Protein AF-A0A7C3CL82-F1 (afdb_monomer_lite)

Secondary structure (DSSP, 8-state):
-HHHHHHHHHHHHHHTT---HHHHHHHHHHHHTSS---HHHHHHH--TT--HHHHHHHH-S--PPPPPTT---

pLDDT: mean 83.31, std 9.82, range [55.12, 95.19]

Sequence (73 aa):
MKKNLFVLLTVSVLAAGCMSASQHASDVRRGMDGDRLTVGTVQREIRVGMTGADVAGVLGSPNIVTKDDLGEV

Structure (mmCIF, N/CA/C/O backbone):
data_AF-A0A7C3CL82-F1
#
_entry.id   AF-A0A7C3CL82-F1
#
loop_
_atom_site.group_PDB
_atom_site.id
_atom_site.type_symbol
_atom_site.label_atom_id
_atom_site.label_alt_id
_atom_site.label_comp_id
_atom_site.label_asym_id
_atom_site.label_entity_id
_atom_site.label_seq_id
_atom_site.pdbx_PDB_ins_code
_atom_site.Cartn_x
_atom_site.Cartn_y
_atom_site.Cartn_z
_atom_site.occupancy
_atom_site.B_iso_or_equiv
_atom_site.auth_seq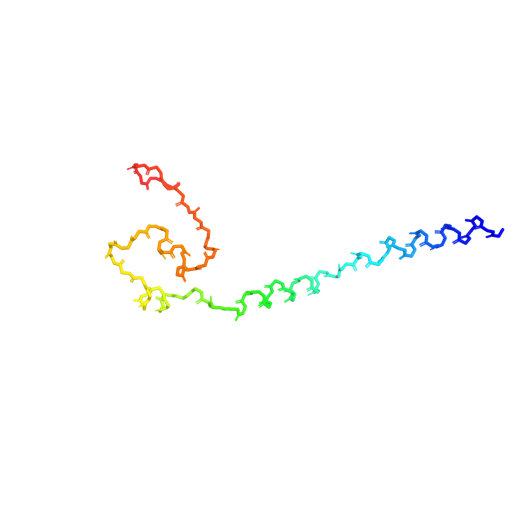_id
_atom_site.auth_comp_id
_atom_site.auth_asym_id
_atom_site.auth_atom_id
_atom_site.pdbx_PDB_model_num
ATOM 1 N N . MET A 1 1 ? -19.243 29.572 37.597 1.00 61.12 1 MET A N 1
ATOM 2 C CA . MET A 1 1 ? -20.021 28.693 36.687 1.00 61.12 1 MET A CA 1
ATOM 3 C C . MET A 1 1 ? -19.459 28.664 35.262 1.00 61.12 1 MET A C 1
ATOM 5 O O . MET A 1 1 ? -19.186 27.579 34.774 1.00 61.12 1 MET A O 1
ATOM 9 N N . LYS A 1 2 ? -19.190 29.813 34.617 1.00 72.62 2 LYS A N 1
ATOM 10 C CA . LYS A 1 2 ? -18.656 29.882 33.234 1.00 72.62 2 LYS A CA 1
ATOM 11 C C . LYS A 1 2 ? -17.296 29.180 33.026 1.00 72.62 2 LYS A C 1
ATOM 13 O O . LYS A 1 2 ? -1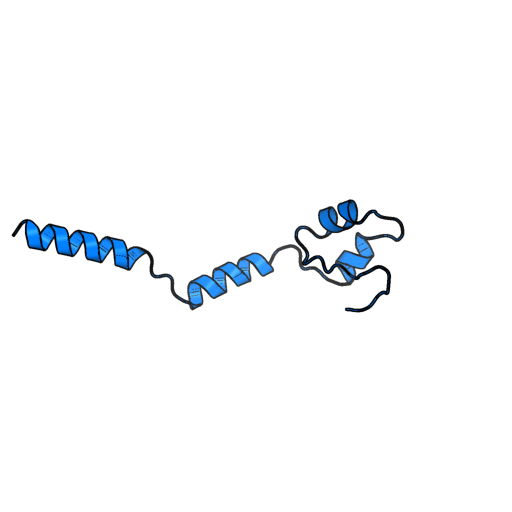7.088 28.532 32.011 1.00 72.62 2 LYS A O 1
ATOM 18 N N . LYS A 1 3 ? -16.397 29.249 34.016 1.00 76.25 3 LYS A N 1
ATOM 19 C CA . LYS A 1 3 ? -15.073 28.594 33.985 1.00 76.25 3 LYS A CA 1
ATOM 20 C C . LYS A 1 3 ? -15.164 27.060 34.023 1.00 76.25 3 LYS A C 1
ATOM 22 O O . LYS A 1 3 ? -14.446 26.394 33.292 1.00 76.25 3 LYS A O 1
ATOM 27 N N . ASN A 1 4 ? -16.102 26.509 34.795 1.00 81.69 4 ASN A N 1
ATOM 28 C CA . ASN A 1 4 ? -16.338 25.061 34.863 1.00 81.69 4 ASN A CA 1
ATOM 29 C C . ASN A 1 4 ? -16.982 24.545 33.568 1.00 81.69 4 ASN A C 1
ATOM 31 O O . ASN A 1 4 ? -16.659 23.451 33.122 1.00 81.69 4 ASN A O 1
ATOM 35 N N . LEU A 1 5 ? -17.840 25.359 32.940 1.00 87.94 5 LEU A N 1
ATOM 36 C CA . LEU A 1 5 ? -18.432 25.050 31.638 1.00 87.94 5 LEU A CA 1
ATOM 37 C C . LEU A 1 5 ? -17.372 25.003 30.525 1.00 87.94 5 LEU A C 1
ATOM 39 O O . LEU A 1 5 ? -17.396 24.096 29.702 1.00 87.94 5 LEU A O 1
ATOM 43 N N . PHE A 1 6 ? -16.410 25.932 30.537 1.00 90.69 6 PHE A N 1
ATOM 44 C CA . PHE A 1 6 ? -15.295 25.923 29.587 1.00 90.69 6 PHE A CA 1
ATOM 45 C C . PHE A 1 6 ? -14.400 24.688 29.763 1.00 90.69 6 PHE A C 1
ATOM 47 O O . PHE A 1 6 ? -14.050 24.039 28.787 1.00 90.69 6 PHE A O 1
ATOM 54 N N . VAL A 1 7 ? -14.092 24.310 31.008 1.00 91.50 7 VAL A N 1
ATOM 55 C CA . VAL A 1 7 ? -13.304 23.100 31.302 1.00 91.50 7 VAL A CA 1
ATOM 56 C C . VAL A 1 7 ? -14.018 21.831 30.826 1.00 91.50 7 VAL A C 1
ATOM 58 O O . VAL A 1 7 ? -13.390 20.985 30.195 1.00 91.50 7 VAL A O 1
ATOM 61 N N . LEU A 1 8 ? -15.327 21.712 31.067 1.00 90.62 8 LEU A N 1
ATOM 62 C CA . LEU A 1 8 ? -16.127 20.574 30.599 1.00 90.62 8 LEU A CA 1
ATOM 63 C C . LEU A 1 8 ? -16.156 20.469 29.069 1.00 90.62 8 LEU A C 1
ATOM 65 O O . LEU A 1 8 ? -16.015 19.372 28.530 1.00 90.62 8 LEU A O 1
ATOM 69 N N . LEU A 1 9 ? -16.283 21.601 28.371 1.00 91.25 9 LEU A N 1
ATOM 70 C CA . LEU A 1 9 ? -16.270 21.637 26.909 1.00 91.25 9 LEU A CA 1
ATOM 71 C C . LEU A 1 9 ? -14.922 21.160 26.351 1.00 91.25 9 LEU A C 1
ATOM 73 O O . LEU A 1 9 ? -14.888 20.318 25.457 1.00 91.25 9 LEU A O 1
ATOM 77 N N . THR A 1 10 ? -13.812 21.639 26.917 1.00 88.44 10 THR A N 1
ATOM 78 C CA . THR A 1 10 ? -12.464 21.247 26.485 1.00 88.44 10 THR A CA 1
ATOM 79 C C . THR A 1 10 ? -12.204 19.755 26.702 1.00 88.44 10 THR A C 1
ATOM 81 O O . THR A 1 10 ? -11.668 19.093 25.817 1.00 88.44 10 THR A O 1
ATOM 84 N N . VAL A 1 11 ? -12.628 19.193 27.839 1.00 90.00 11 VAL A N 1
ATOM 85 C CA . VAL A 1 11 ? -12.479 17.752 28.119 1.00 90.00 11 VAL A CA 1
ATOM 86 C C . VAL A 1 11 ? -13.301 16.903 27.146 1.00 90.00 11 VAL A C 1
ATOM 88 O O . VAL A 1 11 ? -12.809 15.888 26.654 1.00 90.00 11 VAL A O 1
ATOM 91 N N . SER A 1 12 ? -14.523 17.328 26.814 1.00 86.75 12 SER A N 1
ATOM 92 C CA . SER A 1 12 ? -15.378 16.601 25.868 1.00 86.75 12 SER A CA 1
ATOM 93 C C . SER A 1 12 ? -14.792 16.553 24.454 1.00 86.75 12 SER A C 1
ATOM 95 O O . SER A 1 12 ? -14.920 15.532 23.783 1.00 86.75 12 SER A O 1
ATOM 97 N N . VAL A 1 13 ? -14.145 17.631 23.998 1.00 88.62 13 VAL A N 1
ATOM 98 C CA . VAL A 1 13 ? -13.497 17.675 22.675 1.00 88.62 13 VAL A CA 1
ATOM 99 C C . VAL A 1 13 ? -12.289 16.741 22.625 1.00 88.62 13 VAL A C 1
ATOM 101 O O . VAL A 1 13 ? -12.103 16.031 21.641 1.00 88.62 13 VAL A O 1
ATOM 104 N N . LEU A 1 14 ? -11.498 16.686 23.699 1.00 85.56 14 LEU A N 1
ATOM 105 C CA . LEU A 1 14 ? -10.328 15.807 23.776 1.00 85.56 14 LEU A CA 1
ATOM 106 C C . LEU A 1 14 ? -10.711 14.319 23.810 1.00 85.56 14 LEU A C 1
ATOM 108 O O . LEU A 1 14 ? -10.006 13.493 23.238 1.00 85.56 14 LEU A O 1
ATOM 112 N N . ALA A 1 15 ? -11.841 13.972 24.430 1.00 83.94 15 ALA A N 1
ATOM 113 C CA . ALA A 1 15 ? -12.317 12.590 24.500 1.00 83.94 15 ALA A CA 1
ATOM 114 C C . ALA A 1 15 ? -12.884 12.060 23.167 1.00 83.94 15 ALA A C 1
ATOM 116 O O . ALA A 1 15 ? -12.899 10.849 22.952 1.00 83.94 15 ALA A O 1
ATOM 117 N N . ALA A 1 16 ? -13.322 12.939 22.257 1.00 81.00 16 ALA A N 1
ATOM 118 C CA . ALA A 1 16 ? -13.919 12.548 20.977 1.00 81.00 16 ALA A CA 1
ATOM 119 C C . ALA A 1 16 ? -12.916 11.936 19.974 1.00 81.00 16 ALA A C 1
ATOM 121 O O . ALA A 1 16 ? -13.332 11.314 19.001 1.00 81.00 16 ALA A O 1
ATOM 122 N N . GLY A 1 17 ? -11.606 12.093 20.201 1.00 75.06 17 GLY A N 1
ATOM 123 C CA . GLY A 1 17 ? -10.552 11.529 19.346 1.00 75.06 17 GLY A CA 1
ATOM 124 C C . GLY A 1 17 ? -10.130 10.095 19.693 1.00 75.06 17 GLY A C 1
ATOM 125 O O . GLY A 1 17 ? -9.314 9.510 18.982 1.00 75.06 17 GLY A O 1
ATOM 126 N N . CYS A 1 18 ? -10.647 9.515 20.779 1.00 82.44 18 CYS A N 1
ATOM 127 C CA . CYS A 1 18 ? -10.279 8.166 21.201 1.00 82.44 18 CYS A CA 1
ATOM 128 C C . CYS A 1 18 ? -10.977 7.110 20.328 1.00 82.44 18 CYS A C 1
ATOM 130 O O . CYS A 1 18 ? -12.143 6.788 20.544 1.00 82.44 18 CYS A O 1
ATOM 132 N N . MET A 1 19 ? -10.256 6.536 19.363 1.00 87.00 19 MET A N 1
ATOM 133 C CA . MET A 1 19 ? -10.705 5.360 18.611 1.00 87.00 19 MET A CA 1
ATOM 134 C C . MET A 1 19 ? -10.320 4.070 19.351 1.00 87.00 19 MET A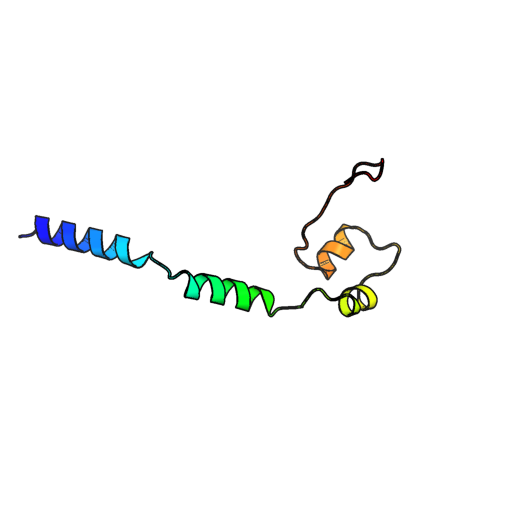 C 1
ATOM 136 O O . MET A 1 19 ? -9.227 3.967 19.910 1.00 87.00 19 MET A O 1
ATOM 140 N N . SER A 1 20 ? -11.193 3.058 19.343 1.00 88.69 20 SER A N 1
ATOM 141 C CA . SER A 1 20 ? -10.849 1.752 19.911 1.00 88.69 20 SER A CA 1
ATOM 142 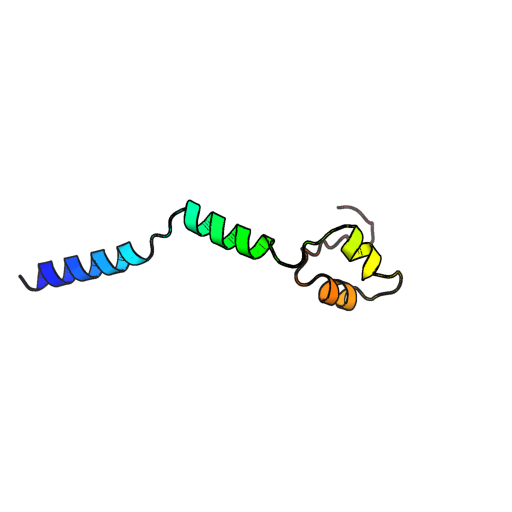C C . SER A 1 20 ? -9.848 0.999 19.023 1.00 88.69 20 SER A C 1
ATOM 144 O O . SER A 1 20 ? -9.872 1.094 17.793 1.00 88.69 20 SER A O 1
ATOM 146 N N . ALA A 1 21 ? -9.005 0.164 19.636 1.00 87.50 21 ALA A N 1
ATOM 147 C CA . ALA A 1 21 ? -8.101 -0.719 18.893 1.00 87.50 21 ALA A CA 1
ATOM 148 C C . ALA A 1 21 ? -8.859 -1.667 17.941 1.00 87.50 21 ALA A C 1
ATOM 150 O O . ALA A 1 21 ? -8.376 -1.977 16.854 1.00 87.50 21 ALA A O 1
ATOM 151 N N . SER A 1 22 ? -10.069 -2.096 18.321 1.00 90.75 22 SER A N 1
ATOM 152 C CA . SER A 1 22 ? -10.928 -2.926 17.470 1.00 90.75 22 SER A CA 1
ATOM 153 C C . SER A 1 22 ? -11.409 -2.187 16.221 1.00 90.75 22 SER A C 1
ATOM 155 O O . SER A 1 22 ? -11.439 -2.776 15.142 1.00 90.75 22 SER A O 1
ATOM 157 N N . GLN A 1 23 ? -11.741 -0.901 16.345 1.00 89.62 23 GLN A N 1
ATOM 158 C CA . GLN A 1 23 ? -12.177 -0.072 15.227 1.00 89.62 23 GLN A CA 1
ATOM 159 C C . GLN A 1 23 ? -11.018 0.183 14.257 1.00 89.62 23 GLN A C 1
ATOM 161 O O . GLN A 1 23 ? -11.171 -0.080 13.066 1.00 89.62 23 GLN A O 1
ATOM 166 N N . HIS A 1 24 ? -9.824 0.508 14.769 1.00 87.81 24 HIS A N 1
ATOM 167 C CA . HIS A 1 24 ? -8.613 0.605 13.944 1.00 87.81 24 HIS A CA 1
ATOM 168 C C . HIS A 1 24 ? -8.323 -0.694 13.183 1.00 87.81 24 HIS A C 1
ATOM 170 O O . HIS A 1 24 ? -8.112 -0.692 11.972 1.00 87.81 24 HIS A O 1
ATOM 176 N N . ALA A 1 25 ? -8.355 -1.827 13.888 1.00 89.06 25 ALA A N 1
ATOM 177 C CA . ALA A 1 25 ? -8.085 -3.128 13.294 1.00 89.06 25 ALA A CA 1
ATOM 178 C C . ALA A 1 25 ? -9.123 -3.522 12.234 1.00 89.06 25 ALA A C 1
ATOM 180 O O . ALA A 1 25 ? -8.783 -4.260 11.307 1.00 89.06 25 ALA A O 1
ATOM 181 N N . SER A 1 26 ? -10.372 -3.059 12.365 1.00 89.31 26 SER A N 1
ATOM 182 C CA . SER A 1 26 ? -11.401 -3.229 11.340 1.00 89.31 26 SER A CA 1
ATOM 183 C C . SER A 1 26 ? -11.124 -2.371 10.111 1.00 89.31 26 SER A C 1
ATOM 185 O O . SER A 1 26 ? -11.282 -2.881 9.007 1.00 89.31 26 SER A O 1
ATOM 187 N N . ASP A 1 27 ? -10.733 -1.108 10.281 1.00 87.62 27 ASP A N 1
ATOM 188 C CA . ASP A 1 27 ? -10.462 -0.206 9.158 1.00 87.62 27 ASP A CA 1
ATOM 189 C C . ASP A 1 27 ? -9.242 -0.683 8.354 1.00 87.62 27 ASP A C 1
ATOM 191 O O . ASP A 1 27 ? -9.301 -0.750 7.126 1.00 87.62 27 ASP A O 1
ATOM 195 N N . VAL A 1 28 ? -8.184 -1.141 9.039 1.00 86.50 28 VAL A N 1
ATOM 196 C CA . VAL A 1 28 ? -7.021 -1.784 8.401 1.00 86.50 28 VAL A CA 1
ATOM 197 C C . VAL A 1 28 ? -7.441 -3.040 7.635 1.00 86.50 28 VAL A C 1
ATOM 199 O O . VAL A 1 28 ? -7.068 -3.201 6.477 1.00 86.50 28 VAL A O 1
ATOM 202 N N . ARG A 1 29 ? -8.262 -3.914 8.238 1.00 84.56 29 ARG A N 1
ATOM 203 C CA . ARG A 1 29 ? -8.746 -5.136 7.571 1.00 84.56 29 ARG A CA 1
ATOM 204 C C . ARG A 1 29 ? -9.571 -4.841 6.325 1.00 84.56 29 ARG A C 1
ATOM 206 O O . ARG A 1 29 ? -9.339 -5.482 5.310 1.00 84.56 29 ARG A O 1
ATOM 213 N N . ARG A 1 30 ? -10.461 -3.844 6.375 1.00 81.88 30 ARG A N 1
ATOM 214 C CA . ARG A 1 30 ? -11.225 -3.406 5.195 1.00 81.88 30 ARG A CA 1
ATOM 215 C C . ARG A 1 30 ? -10.300 -2.919 4.075 1.00 81.88 30 ARG A C 1
ATOM 217 O O . ARG A 1 30 ? -10.565 -3.207 2.916 1.00 81.88 30 ARG A O 1
ATOM 224 N N . GLY A 1 31 ? -9.194 -2.250 4.4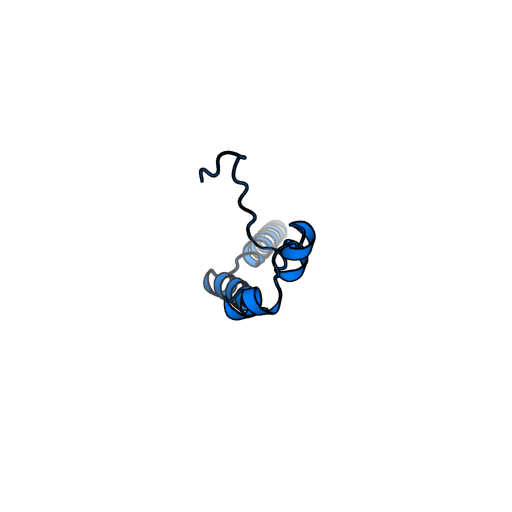10 1.00 74.81 31 GLY A N 1
ATOM 225 C CA . GLY A 1 31 ? -8.154 -1.892 3.438 1.00 74.81 31 GLY A CA 1
ATOM 226 C C . GLY A 1 31 ? -7.439 -3.102 2.818 1.00 74.81 31 GLY A C 1
ATOM 227 O O . GLY A 1 31 ? -7.033 -3.047 1.663 1.00 74.81 31 GLY A O 1
ATOM 228 N N . MET A 1 32 ? -7.329 -4.215 3.550 1.00 71.69 32 MET A N 1
ATOM 229 C CA . MET A 1 32 ? -6.732 -5.469 3.063 1.00 71.69 32 MET A CA 1
ATOM 230 C C . MET A 1 32 ? -7.683 -6.324 2.210 1.00 71.69 32 MET A C 1
ATOM 232 O O . MET A 1 32 ? -7.241 -7.314 1.626 1.00 71.69 32 MET A O 1
ATOM 236 N N . ASP A 1 33 ? -8.975 -5.987 2.162 1.00 67.81 33 ASP A N 1
ATOM 237 C CA . ASP A 1 33 ? -9.978 -6.706 1.369 1.00 67.81 33 ASP A CA 1
ATOM 238 C C . ASP A 1 33 ? -10.077 -6.225 -0.093 1.00 67.81 33 ASP A C 1
ATOM 240 O O . ASP A 1 33 ? -10.841 -6.805 -0.863 1.00 67.81 33 ASP A O 1
ATOM 244 N N . GLY A 1 34 ? -9.286 -5.216 -0.491 1.00 67.69 34 GLY A N 1
ATOM 245 C CA . GLY A 1 34 ? -9.070 -4.831 -1.896 1.00 67.69 34 GLY A CA 1
ATOM 246 C C . GLY A 1 34 ? -8.293 -5.884 -2.703 1.00 67.69 34 GLY A C 1
ATOM 247 O O . GLY A 1 34 ? -8.086 -6.994 -2.214 1.00 67.69 34 GLY A O 1
ATOM 248 N N . ASP A 1 35 ? -7.866 -5.547 -3.932 1.00 67.94 35 ASP A N 1
ATOM 249 C CA . ASP A 1 35 ? -7.134 -6.454 -4.839 1.00 67.94 35 ASP A CA 1
ATOM 250 C C . ASP A 1 35 ? -5.973 -7.142 -4.118 1.00 67.94 35 ASP A C 1
ATOM 252 O O . ASP A 1 35 ? -4.894 -6.585 -3.896 1.00 67.94 35 ASP A O 1
ATOM 256 N N . ARG A 1 36 ? -6.222 -8.384 -3.696 1.00 72.19 36 ARG A N 1
ATOM 257 C CA . ARG A 1 36 ? -5.250 -9.154 -2.939 1.00 72.19 36 ARG A CA 1
ATOM 258 C C . ARG A 1 36 ? -4.105 -9.471 -3.882 1.00 72.19 36 ARG A C 1
ATOM 260 O O . ARG A 1 36 ? -4.289 -10.136 -4.903 1.00 72.19 36 ARG A O 1
ATOM 267 N N . LEU A 1 37 ? -2.911 -9.023 -3.510 1.00 83.75 37 LEU A N 1
ATOM 268 C CA . LEU A 1 37 ? -1.685 -9.435 -4.166 1.00 83.75 37 LEU A CA 1
ATOM 269 C C . LEU A 1 37 ? -1.523 -10.945 -3.968 1.00 83.75 37 LEU A C 1
ATOM 271 O O . LEU A 1 37 ? -1.099 -11.412 -2.913 1.00 83.75 37 LEU A O 1
ATOM 275 N N . THR A 1 38 ? -1.912 -11.713 -4.980 1.00 87.12 38 THR A N 1
ATOM 276 C CA . THR A 1 38 ? -1.730 -13.162 -5.010 1.00 87.12 38 THR A CA 1
ATOM 277 C C . THR A 1 38 ? -0.724 -13.532 -6.085 1.00 87.12 38 THR A C 1
ATOM 279 O O . THR A 1 38 ? -0.529 -12.804 -7.060 1.00 87.12 38 THR A O 1
ATOM 282 N N . VAL A 1 39 ? -0.130 -14.716 -5.952 1.00 90.06 39 VAL A N 1
ATOM 283 C CA . VAL A 1 39 ? 0.696 -15.307 -7.014 1.00 90.06 39 VAL A CA 1
ATOM 284 C C . VAL A 1 39 ? -0.054 -15.399 -8.346 1.00 90.06 39 VAL A C 1
ATOM 286 O O . VAL A 1 39 ? 0.538 -15.118 -9.383 1.00 90.06 39 VAL A O 1
ATOM 289 N N . GLY A 1 40 ? -1.356 -15.708 -8.329 1.00 91.94 40 GLY A N 1
ATOM 290 C CA . GLY A 1 40 ? -2.179 -15.753 -9.541 1.00 91.94 40 GLY A CA 1
ATOM 291 C C . GLY A 1 40 ? -2.339 -14.381 -10.199 1.00 91.94 40 GLY A C 1
ATOM 292 O O . GLY A 1 40 ? -2.197 -14.268 -11.413 1.00 91.94 40 GLY A O 1
ATOM 293 N N . THR A 1 41 ? -2.563 -13.330 -9.405 1.00 89.00 41 THR A N 1
ATOM 294 C CA . THR A 1 41 ? -2.649 -11.945 -9.900 1.00 89.00 41 THR A CA 1
ATOM 295 C C . THR A 1 41 ? -1.319 -11.502 -10.515 1.00 89.00 41 THR A C 1
ATOM 297 O O . THR A 1 41 ? -1.298 -10.984 -11.627 1.00 89.00 41 THR A O 1
ATOM 300 N N . VAL A 1 42 ? -0.192 -11.790 -9.854 1.00 92.19 42 VAL A N 1
ATOM 301 C CA . VAL A 1 42 ? 1.155 -11.481 -10.369 1.00 92.19 42 VAL A CA 1
ATOM 302 C C . VAL A 1 42 ? 1.421 -12.201 -11.689 1.00 92.19 42 VAL A C 1
ATOM 304 O O . VAL A 1 42 ? 1.835 -11.578 -12.661 1.00 92.19 42 VAL A O 1
ATOM 307 N N . GLN A 1 43 ? 1.150 -13.504 -11.753 1.00 93.81 43 GLN A N 1
ATOM 308 C CA . GLN A 1 43 ? 1.341 -14.291 -12.973 1.00 93.81 43 GLN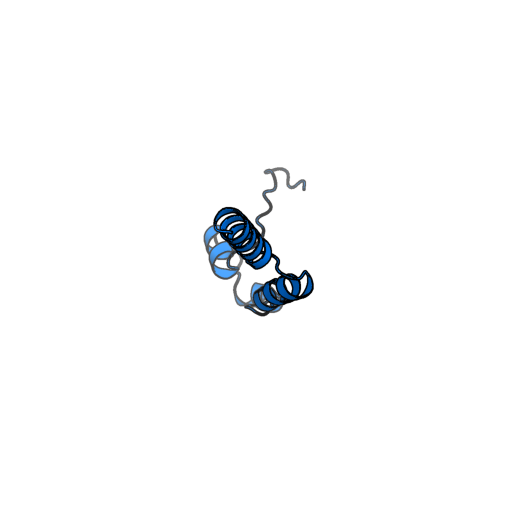 A CA 1
ATOM 309 C C . GLN A 1 43 ? 0.433 -13.826 -14.114 1.00 93.81 43 GLN A C 1
ATOM 311 O O . GLN A 1 43 ? 0.826 -13.875 -15.278 1.00 93.81 43 GLN A O 1
ATOM 316 N N . ARG A 1 44 ? -0.781 -13.366 -13.797 1.00 93.12 44 ARG A N 1
ATOM 317 C CA . ARG A 1 44 ? -1.728 -12.848 -14.783 1.00 93.12 44 ARG A CA 1
ATOM 318 C C . ARG A 1 44 ? -1.283 -11.501 -15.341 1.00 93.12 44 ARG A C 1
ATOM 320 O O . ARG A 1 44 ? -1.295 -11.359 -16.562 1.00 93.12 44 ARG A O 1
ATOM 327 N N . GLU A 1 45 ? -0.836 -10.577 -14.497 1.00 93.00 45 GLU A N 1
ATOM 328 C CA . GLU A 1 45 ? -0.651 -9.169 -14.873 1.00 93.00 45 GLU A CA 1
ATOM 329 C C . GLU A 1 45 ? 0.811 -8.766 -15.164 1.00 93.00 45 GLU A C 1
ATOM 331 O O . GLU A 1 45 ? 1.036 -7.837 -15.931 1.00 93.00 45 GLU A O 1
ATOM 336 N N . ILE A 1 46 ? 1.825 -9.470 -14.638 1.00 94.19 46 ILE A N 1
ATOM 337 C CA . ILE A 1 46 ? 3.249 -9.107 -14.818 1.00 94.19 46 ILE A CA 1
ATOM 338 C C . ILE A 1 46 ? 3.936 -10.000 -15.855 1.00 94.19 46 ILE A C 1
ATOM 340 O O . ILE A 1 46 ? 3.721 -11.215 -15.910 1.00 94.19 46 ILE A O 1
ATOM 344 N N . ARG A 1 47 ? 4.800 -9.407 -16.688 1.00 95.19 47 ARG A N 1
ATOM 345 C CA . ARG A 1 47 ? 5.622 -10.108 -17.688 1.00 95.19 47 ARG A CA 1
ATOM 346 C C . ARG A 1 47 ? 7.083 -9.682 -17.604 1.00 95.19 47 ARG A C 1
ATOM 348 O O . ARG A 1 47 ? 7.402 -8.558 -17.224 1.00 95.19 47 ARG A O 1
ATOM 355 N N . VAL A 1 48 ? 7.972 -10.590 -18.003 1.00 94.62 48 VAL A N 1
ATOM 356 C CA . VAL A 1 48 ? 9.405 -10.294 -18.118 1.00 94.62 48 VAL A CA 1
ATOM 357 C C . VAL A 1 48 ? 9.608 -9.182 -19.148 1.00 94.62 48 VAL A C 1
ATOM 359 O O . VAL A 1 48 ? 9.050 -9.246 -20.241 1.00 94.62 48 VAL A O 1
ATOM 362 N N . GLY A 1 49 ? 10.403 -8.174 -18.785 1.00 93.81 49 GLY A N 1
ATOM 363 C CA . GLY A 1 49 ? 10.686 -7.003 -19.621 1.00 93.81 49 GLY A CA 1
ATOM 364 C C . GLY A 1 49 ? 9.851 -5.759 -19.298 1.00 93.81 49 GLY A C 1
ATOM 365 O O . GLY A 1 49 ? 10.133 -4.704 -19.857 1.00 93.81 49 GLY A O 1
ATOM 366 N N . MET A 1 50 ? 8.868 -5.846 -18.393 1.00 94.56 50 MET A N 1
ATOM 367 C CA . MET A 1 50 ? 8.182 -4.661 -17.858 1.00 94.56 50 MET A CA 1
ATOM 368 C C . MET A 1 50 ? 9.139 -3.776 -17.052 1.00 94.56 50 MET A C 1
ATOM 370 O O . MET A 1 50 ? 10.045 -4.280 -16.382 1.00 94.56 50 MET A O 1
ATOM 374 N N . THR A 1 51 ? 8.921 -2.459 -17.079 1.00 92.56 51 THR A N 1
ATOM 375 C CA . THR A 1 51 ? 9.691 -1.543 -16.233 1.00 92.56 51 THR A CA 1
ATOM 376 C C . THR A 1 51 ? 9.230 -1.640 -14.777 1.00 92.56 51 THR A C 1
ATOM 378 O O . THR A 1 51 ? 8.094 -2.020 -14.490 1.00 92.56 51 THR A O 1
ATOM 381 N N . GLY A 1 52 ? 10.091 -1.253 -13.831 1.00 87.31 52 GLY A N 1
ATOM 382 C CA . GLY A 1 52 ? 9.708 -1.199 -12.415 1.00 87.31 52 GLY A CA 1
ATOM 383 C C . GLY A 1 52 ? 8.523 -0.261 -12.147 1.00 87.31 52 GLY A C 1
ATOM 384 O O . GLY A 1 52 ? 7.716 -0.539 -11.265 1.00 87.31 52 GLY A O 1
ATOM 385 N N . ALA A 1 53 ? 8.378 0.807 -12.941 1.00 89.50 53 ALA A N 1
ATOM 386 C CA . ALA A 1 53 ? 7.244 1.722 -12.854 1.00 89.50 53 ALA A CA 1
ATOM 387 C C . ALA A 1 53 ? 5.933 1.055 -13.299 1.00 89.50 53 ALA A C 1
ATOM 389 O O . ALA A 1 53 ? 4.922 1.192 -12.612 1.00 89.50 53 ALA A O 1
ATOM 390 N N . ASP A 1 54 ? 5.961 0.286 -14.392 1.00 91.38 54 ASP A N 1
ATOM 391 C CA . ASP A 1 54 ? 4.786 -0.450 -14.875 1.00 91.38 54 ASP A CA 1
ATOM 392 C C . ASP A 1 54 ? 4.350 -1.511 -13.859 1.00 91.38 54 ASP A C 1
ATOM 394 O O . ASP A 1 54 ? 3.168 -1.631 -13.541 1.00 91.38 54 ASP A O 1
ATOM 398 N N . VAL A 1 55 ? 5.316 -2.237 -13.285 1.00 90.94 55 VAL A N 1
ATOM 399 C CA . VAL A 1 55 ? 5.056 -3.228 -12.233 1.00 90.94 55 VAL A CA 1
ATOM 400 C C . VAL A 1 55 ? 4.448 -2.568 -10.996 1.00 90.94 55 VAL A C 1
ATOM 402 O O . VAL A 1 55 ? 3.455 -3.065 -10.471 1.00 90.94 55 VAL A O 1
ATOM 405 N N . ALA A 1 56 ? 4.997 -1.439 -10.540 1.00 89.06 56 ALA A N 1
ATOM 406 C CA . ALA A 1 56 ? 4.431 -0.700 -9.415 1.00 89.06 56 ALA A CA 1
ATOM 407 C C . ALA A 1 56 ? 3.000 -0.229 -9.719 1.00 89.06 56 ALA A C 1
ATOM 409 O O . ALA A 1 56 ? 2.121 -0.410 -8.887 1.00 89.06 56 ALA A O 1
ATOM 410 N N . GLY A 1 57 ? 2.734 0.278 -10.926 1.00 89.25 57 GLY A N 1
ATOM 411 C CA . GLY A 1 57 ? 1.390 0.685 -11.340 1.00 89.25 57 GLY A CA 1
ATOM 412 C C . GLY A 1 57 ? 0.370 -0.457 -11.300 1.00 89.25 57 GLY A C 1
ATOM 413 O O . GLY A 1 57 ? -0.741 -0.266 -10.811 1.00 89.25 57 GLY A O 1
ATOM 414 N N . VAL A 1 58 ? 0.759 -1.652 -11.752 1.00 89.62 58 VAL A N 1
ATOM 415 C CA . VAL A 1 58 ? -0.093 -2.854 -11.735 1.00 89.62 58 VAL A CA 1
ATOM 416 C C . VAL A 1 58 ? -0.326 -3.372 -10.313 1.00 89.62 58 VAL A C 1
ATOM 418 O O . VAL A 1 58 ? -1.430 -3.798 -9.985 1.00 89.62 58 VAL A O 1
ATOM 421 N N . LEU A 1 59 ? 0.698 -3.345 -9.456 1.00 87.25 59 LEU A N 1
ATOM 422 C CA . LEU A 1 59 ? 0.607 -3.839 -8.077 1.00 87.25 59 LEU A CA 1
ATOM 423 C C . LEU A 1 59 ? 0.076 -2.794 -7.080 1.00 87.25 59 LEU A C 1
ATOM 425 O O . LEU A 1 59 ? -0.139 -3.114 -5.910 1.00 87.25 59 LEU A O 1
ATOM 429 N N . GLY A 1 60 ? -0.116 -1.549 -7.517 1.00 83.75 60 GLY A N 1
ATOM 430 C CA . GLY A 1 60 ? -0.545 -0.432 -6.684 1.00 83.75 60 GLY A CA 1
ATOM 431 C C . GLY A 1 60 ? 0.591 0.143 -5.835 1.00 83.75 60 GLY A C 1
ATOM 432 O O . GLY A 1 60 ? 1.550 0.713 -6.341 1.00 83.75 60 GLY A O 1
ATOM 433 N N . SER A 1 61 ? 0.473 0.055 -4.511 1.00 77.19 61 SER A N 1
ATOM 434 C CA . SER A 1 61 ? 1.508 0.521 -3.573 1.00 77.19 61 SER A CA 1
ATOM 435 C C . SER A 1 61 ? 2.183 -0.663 -2.879 1.00 77.19 61 SER A C 1
ATOM 437 O O . SER A 1 61 ? 1.974 -0.862 -1.680 1.00 77.19 61 SER A O 1
ATOM 439 N N . PRO A 1 62 ? 2.958 -1.495 -3.606 1.00 81.69 62 PRO A N 1
ATOM 440 C CA . PRO A 1 62 ? 3.737 -2.539 -2.964 1.00 81.69 62 PRO A CA 1
ATOM 441 C C . PRO A 1 62 ? 4.866 -1.917 -2.136 1.00 81.69 62 PRO A C 1
ATOM 443 O O . PRO A 1 62 ? 5.338 -0.811 -2.406 1.00 81.69 62 PRO A O 1
ATOM 446 N N . ASN A 1 63 ? 5.367 -2.671 -1.163 1.00 80.88 63 ASN A N 1
ATOM 447 C CA . ASN A 1 63 ? 6.623 -2.328 -0.509 1.00 80.88 63 ASN A CA 1
ATOM 448 C C . ASN A 1 63 ? 7.772 -2.576 -1.496 1.00 80.88 63 ASN A C 1
ATOM 450 O O . ASN A 1 63 ? 8.043 -3.724 -1.851 1.00 80.88 63 ASN A O 1
ATOM 454 N N . ILE A 1 64 ? 8.438 -1.512 -1.948 1.00 80.62 64 ILE A N 1
ATOM 455 C CA . ILE A 1 64 ? 9.606 -1.623 -2.828 1.00 80.62 64 ILE A CA 1
ATOM 456 C C . ILE A 1 64 ? 10.847 -1.878 -1.978 1.00 80.62 64 ILE A C 1
ATOM 458 O O . ILE A 1 64 ? 11.213 -1.063 -1.135 1.00 80.62 64 ILE A O 1
ATOM 462 N N . VAL A 1 65 ? 11.498 -3.012 -2.227 1.00 80.44 65 VAL A N 1
ATOM 463 C CA . VAL A 1 65 ? 12.801 -3.341 -1.648 1.00 80.44 65 VAL A CA 1
ATOM 464 C C . VAL A 1 65 ? 13.860 -3.052 -2.703 1.00 80.44 65 VAL A C 1
ATOM 466 O O . VAL A 1 65 ? 13.842 -3.642 -3.783 1.00 80.44 65 VAL A O 1
ATOM 469 N N . THR A 1 66 ? 14.770 -2.132 -2.407 1.00 79.88 66 THR A N 1
ATOM 470 C CA . THR A 1 66 ? 15.954 -1.888 -3.232 1.00 79.88 66 THR A CA 1
ATOM 471 C C . THR A 1 66 ? 17.055 -2.842 -2.798 1.00 79.88 66 THR A C 1
ATOM 473 O O . THR A 1 66 ? 17.473 -2.796 -1.644 1.00 79.88 66 THR A O 1
ATOM 476 N N . LYS A 1 67 ? 17.522 -3.686 -3.715 1.00 73.75 67 LYS A N 1
ATOM 477 C CA . LYS A 1 67 ? 18.809 -4.370 -3.576 1.00 73.75 67 LYS A CA 1
ATOM 478 C C . LYS A 1 67 ? 19.887 -3.514 -4.222 1.00 73.75 67 LYS A C 1
ATOM 480 O O . LYS A 1 67 ? 19.599 -2.827 -5.203 1.00 73.75 67 LYS A O 1
ATOM 485 N N . ASP A 1 68 ? 21.093 -3.549 -3.675 1.00 72.56 68 ASP A N 1
ATOM 486 C CA . ASP A 1 68 ? 22.254 -3.055 -4.405 1.00 72.56 68 ASP A CA 1
ATOM 487 C C . ASP A 1 68 ? 22.540 -3.961 -5.617 1.00 72.56 68 ASP A C 1
ATOM 489 O O . ASP A 1 68 ? 22.005 -5.069 -5.740 1.00 72.56 68 ASP A O 1
ATOM 493 N N . ASP A 1 69 ? 23.374 -3.490 -6.545 1.00 61.03 69 ASP A N 1
ATOM 494 C CA . ASP A 1 69 ? 23.715 -4.226 -7.773 1.00 61.03 69 ASP A CA 1
ATOM 495 C C . ASP A 1 69 ? 24.380 -5.595 -7.495 1.00 61.03 69 ASP A C 1
ATOM 497 O O . ASP A 1 69 ? 24.534 -6.414 -8.403 1.00 61.03 69 ASP A O 1
ATOM 501 N N . LEU A 1 70 ? 24.761 -5.855 -6.238 1.00 62.72 70 LEU A N 1
ATOM 502 C CA . LEU A 1 70 ? 25.387 -7.087 -5.760 1.00 62.72 70 LEU A CA 1
ATOM 503 C C . LEU A 1 70 ? 24.370 -8.137 -5.283 1.00 62.72 70 LEU A C 1
ATOM 505 O O . LEU A 1 70 ? 24.744 -9.286 -5.061 1.00 62.72 70 LEU A O 1
ATOM 509 N N . GLY A 1 71 ? 23.079 -7.798 -5.212 1.00 55.12 71 GLY A N 1
ATOM 510 C CA . GLY A 1 71 ? 22.001 -8.762 -4.986 1.00 55.12 71 GLY A CA 1
ATOM 511 C C . GLY A 1 71 ? 21.806 -9.203 -3.532 1.00 55.12 71 GLY A C 1
ATOM 512 O O . GLY A 1 71 ? 20.943 -10.059 -3.276 1.00 55.12 71 GLY A O 1
ATOM 513 N N . GLU A 1 72 ? 22.536 -8.600 -2.597 1.00 60.75 72 GLU A N 1
ATOM 514 C CA . GLU A 1 72 ? 22.402 -8.835 -1.160 1.00 60.75 72 GLU A CA 1
ATOM 515 C C . GLU A 1 72 ? 21.150 -8.101 -0.624 1.00 60.75 72 GLU A C 1
ATOM 517 O O . GLU A 1 72 ? 20.732 -7.068 -1.156 1.00 60.75 72 GLU A O 1
ATOM 522 N N . VAL A 1 73 ? 20.477 -8.695 0.369 1.00 60.16 73 VAL A N 1
ATOM 523 C CA . VAL A 1 73 ? 19.281 -8.149 1.055 1.00 60.16 73 VAL A CA 1
ATOM 524 C C . VAL A 1 73 ? 19.621 -7.711 2.465 1.00 60.16 73 VAL A C 1
ATOM 526 O O . VAL A 1 73 ? 20.308 -8.495 3.154 1.00 60.16 73 VAL A O 1
#

Radius of gyration: 23.37 Å; chains: 1; bounding box: 45×46×56 Å

Foldseek 3Di:
DVVVVVVVVVVVVVVVPDDDPVRVVVVVVVVCPPPPPDPVQCVVLDDPPDDPVSVCVSVPHDPDDDDDPVRDD